Protein AF-A0A914QG82-F1 (afdb_monomer)

Sequence (118 aa):
MLRSFNNISKISIRYAHPSRLKPEKIKCLQSDQSPVIYRDHVVDKLIRVILKDGKKEIARTAVYDALEIIKRRQYRQWLKAATEEEKNKIELNPFIVANTAIRNCRPLMKLQGVTRGN

Organism: NCBI:txid227884

Structure (mmCIF, N/CA/C/O backbone):
data_AF-A0A914QG82-F1
#
_entry.id   AF-A0A914QG82-F1
#
loop_
_atom_site.group_PDB
_atom_site.id
_atom_site.type_symbol
_atom_site.label_atom_id
_atom_site.label_alt_id
_atom_site.label_comp_id
_atom_site.label_asym_id
_atom_site.label_entity_id
_atom_site.label_seq_id
_atom_site.pdbx_PDB_ins_code
_atom_site.Cartn_x
_atom_site.Cartn_y
_atom_site.Cartn_z
_atom_site.occupancy
_atom_site.B_iso_or_equiv
_atom_site.auth_seq_id
_atom_site.auth_comp_id
_atom_site.auth_asym_id
_atom_site.auth_atom_id
_atom_site.pdbx_PDB_model_num
ATOM 1 N N . MET A 1 1 ? 35.758 31.413 15.196 1.00 35.47 1 MET A N 1
ATOM 2 C CA . MET A 1 1 ? 36.670 30.563 14.401 1.00 35.47 1 MET A CA 1
ATOM 3 C C . MET A 1 1 ? 36.041 29.175 14.318 1.00 35.47 1 MET A C 1
ATOM 5 O O . MET A 1 1 ? 35.895 28.521 15.339 1.00 35.47 1 MET A O 1
ATOM 9 N N . LEU A 1 2 ? 35.525 28.820 13.140 1.00 41.72 2 LEU A N 1
ATOM 10 C CA . LEU A 1 2 ? 34.810 27.575 12.828 1.00 41.72 2 LEU A CA 1
ATOM 11 C C . LEU A 1 2 ? 35.747 26.358 12.845 1.00 41.72 2 LEU A C 1
ATOM 13 O O . LEU A 1 2 ? 36.891 26.504 12.418 1.00 41.72 2 LEU A O 1
ATOM 17 N N . ARG A 1 3 ? 35.222 25.185 13.237 1.00 31.62 3 ARG A N 1
ATOM 18 C CA . ARG A 1 3 ? 35.533 23.810 12.760 1.00 31.62 3 ARG A CA 1
ATOM 19 C C . ARG A 1 3 ? 34.966 22.816 13.786 1.00 31.62 3 ARG A C 1
ATOM 21 O O . ARG A 1 3 ? 35.244 22.958 14.962 1.00 31.62 3 ARG A O 1
ATOM 28 N N . SER A 1 4 ? 34.236 21.754 13.484 1.00 32.50 4 SER A N 1
ATOM 29 C CA . SER A 1 4 ? 33.504 21.278 12.313 1.00 32.50 4 SER A CA 1
ATOM 30 C C . SER A 1 4 ? 32.748 20.062 12.859 1.00 32.50 4 SER A C 1
ATOM 32 O O . SER A 1 4 ? 33.386 19.093 13.267 1.00 32.50 4 SER A O 1
ATOM 34 N N . PHE A 1 5 ? 31.419 20.108 12.923 1.00 41.16 5 PHE A N 1
ATOM 35 C CA . PHE A 1 5 ? 30.607 18.924 13.206 1.00 41.16 5 PHE A CA 1
ATOM 36 C C . PHE A 1 5 ? 30.754 17.970 12.022 1.00 41.16 5 PHE A C 1
ATOM 38 O O . PHE A 1 5 ? 30.142 18.191 10.984 1.00 41.16 5 PHE A O 1
ATOM 45 N N . ASN A 1 6 ? 31.598 16.945 12.147 1.00 35.28 6 ASN A N 1
ATOM 46 C CA . ASN A 1 6 ? 31.750 15.930 11.115 1.00 35.28 6 ASN A CA 1
ATOM 47 C C . ASN A 1 6 ? 31.470 14.532 11.662 1.00 35.28 6 ASN A C 1
ATOM 49 O O . ASN A 1 6 ? 32.128 14.051 12.580 1.00 35.28 6 ASN A O 1
ATOM 53 N N . ASN A 1 7 ? 30.566 13.876 10.937 1.00 33.38 7 ASN A N 1
ATOM 54 C CA . ASN A 1 7 ? 30.421 12.437 10.751 1.00 33.38 7 ASN A CA 1
ATOM 55 C C . ASN A 1 7 ? 29.453 11.659 11.655 1.00 33.38 7 ASN A C 1
ATOM 57 O O . ASN A 1 7 ? 29.820 10.852 12.506 1.00 33.38 7 ASN A O 1
ATOM 61 N N . ILE A 1 8 ? 28.174 11.794 11.299 1.00 38.59 8 ILE A N 1
ATOM 62 C CA . ILE A 1 8 ? 27.068 10.873 11.593 1.00 38.59 8 ILE A CA 1
ATOM 63 C C . ILE A 1 8 ? 27.205 9.607 10.709 1.00 38.59 8 ILE A C 1
ATOM 65 O O . ILE A 1 8 ? 26.325 9.276 9.922 1.00 38.59 8 ILE A O 1
ATOM 69 N N . SER A 1 9 ? 28.331 8.890 10.793 1.00 33.91 9 SER A N 1
ATOM 70 C CA . SER A 1 9 ? 28.584 7.664 10.006 1.00 33.91 9 SER A CA 1
ATOM 71 C C . SER A 1 9 ? 28.589 6.382 10.845 1.00 33.91 9 SER A C 1
ATOM 73 O O . SER A 1 9 ? 29.198 5.382 10.476 1.00 33.91 9 SER A O 1
ATOM 75 N N . LYS A 1 10 ? 27.873 6.373 11.974 1.00 34.94 10 LYS A N 1
ATOM 76 C CA . LYS A 1 10 ? 27.668 5.170 12.795 1.00 34.94 10 LYS A CA 1
ATOM 77 C C . LYS A 1 10 ? 26.196 4.780 12.832 1.00 34.94 10 LYS A C 1
ATOM 79 O O . LYS A 1 10 ? 25.568 4.759 13.885 1.00 34.94 10 LYS A O 1
ATOM 84 N N . ILE A 1 11 ? 25.634 4.461 11.669 1.00 41.34 11 ILE A N 1
ATOM 85 C CA . ILE A 1 11 ? 24.368 3.731 11.629 1.00 41.34 11 ILE A CA 1
ATOM 86 C C . ILE A 1 11 ? 24.691 2.249 11.829 1.00 41.34 11 ILE A C 1
ATOM 88 O O . ILE A 1 11 ? 25.165 1.578 10.919 1.00 41.34 11 ILE A O 1
ATOM 92 N N . SER A 1 12 ? 24.492 1.808 13.073 1.00 35.69 12 SER A N 1
ATOM 93 C CA . SER A 1 12 ? 24.320 0.433 13.561 1.00 35.69 12 SER A CA 1
ATOM 94 C C . SER A 1 12 ? 24.516 -0.682 12.520 1.00 35.69 12 SER A C 1
ATOM 96 O O . SER A 1 12 ? 23.573 -1.137 11.867 1.00 35.69 12 SER A O 1
ATOM 98 N N . ILE A 1 13 ? 25.754 -1.166 12.406 1.00 45.62 13 ILE A N 1
ATOM 99 C CA . ILE A 1 13 ? 26.022 -2.506 11.886 1.00 45.62 13 ILE A CA 1
ATOM 100 C C . ILE A 1 13 ? 25.579 -3.456 13.000 1.00 45.62 13 ILE A C 1
ATOM 102 O O . ILE A 1 13 ? 26.195 -3.492 14.064 1.00 45.62 13 ILE A O 1
ATOM 106 N N . ARG A 1 14 ? 24.486 -4.195 12.789 1.00 38.66 14 ARG A N 1
ATOM 107 C CA . ARG A 1 14 ? 24.095 -5.273 13.707 1.00 38.66 14 ARG A CA 1
ATOM 108 C C . ARG A 1 14 ? 25.262 -6.256 13.816 1.00 38.66 14 ARG A C 1
ATOM 110 O O . ARG A 1 14 ? 25.715 -6.779 12.801 1.00 38.66 14 ARG A O 1
ATOM 117 N N . TYR A 1 15 ? 25.734 -6.490 15.037 1.00 38.53 15 TYR A N 1
ATOM 118 C CA . TYR A 1 15 ? 26.776 -7.461 15.348 1.00 38.53 15 TYR A CA 1
ATOM 119 C C . TYR A 1 15 ? 26.343 -8.861 14.890 1.00 38.53 15 TYR A C 1
ATOM 121 O O . TYR A 1 15 ? 25.425 -9.455 15.453 1.00 38.53 15 TYR A O 1
ATOM 129 N N . ALA A 1 16 ? 26.989 -9.382 13.847 1.00 52.12 16 ALA A N 1
ATOM 130 C CA . ALA A 1 16 ? 26.948 -10.801 13.524 1.00 52.12 16 ALA A CA 1
ATOM 131 C C . ALA A 1 16 ? 27.808 -11.571 14.541 1.00 52.12 16 ALA A C 1
ATOM 133 O O . ALA A 1 16 ? 28.841 -11.070 14.986 1.00 52.12 16 ALA A O 1
ATOM 134 N N . HIS A 1 17 ? 27.394 -12.791 14.896 1.00 50.03 17 HIS A N 1
ATOM 135 C CA . HIS A 1 17 ? 28.180 -13.692 15.739 1.00 50.03 17 HIS A CA 1
ATOM 136 C C . HIS A 1 17 ? 29.584 -13.883 15.118 1.00 50.03 17 HIS A C 1
ATOM 138 O O . HIS A 1 17 ? 29.677 -14.290 13.956 1.00 50.03 17 HIS A O 1
ATOM 144 N N . PRO A 1 18 ? 30.679 -13.597 15.845 1.00 52.22 18 PRO A N 1
ATOM 145 C CA . PRO A 1 18 ? 32.008 -13.356 15.266 1.00 52.22 18 PRO A CA 1
ATOM 146 C C . PRO A 1 18 ? 32.699 -14.586 14.649 1.00 52.22 18 PRO A C 1
ATOM 148 O O . PRO A 1 18 ? 33.791 -14.468 14.105 1.00 52.22 18 PRO A O 1
ATOM 151 N N . SER A 1 19 ? 32.091 -15.773 14.692 1.00 51.75 19 SER A N 1
ATOM 152 C CA . SER A 1 19 ? 32.741 -17.036 14.314 1.00 51.75 19 SER A CA 1
ATOM 153 C C . SER A 1 19 ? 32.584 -17.459 12.845 1.00 51.75 19 SER A C 1
ATOM 155 O O . SER A 1 19 ? 33.013 -18.557 12.492 1.00 51.75 19 SER A O 1
ATOM 157 N N . ARG A 1 20 ? 31.964 -16.654 11.965 1.00 51.91 20 ARG A N 1
ATOM 158 C CA . ARG A 1 20 ? 31.635 -17.122 10.601 1.00 51.91 20 ARG A CA 1
ATOM 159 C C . ARG A 1 20 ? 31.668 -16.063 9.490 1.00 51.91 20 ARG A C 1
ATOM 161 O O . ARG A 1 20 ? 30.841 -16.111 8.586 1.00 51.91 20 ARG A O 1
ATOM 168 N N . LEU A 1 21 ? 32.618 -15.128 9.510 1.00 59.69 21 LEU A N 1
ATOM 169 C CA . LEU A 1 21 ? 32.806 -14.194 8.393 1.00 59.69 21 LEU A CA 1
ATOM 170 C C . LEU A 1 21 ? 34.239 -14.273 7.863 1.00 59.69 21 LEU A C 1
ATOM 172 O O . LEU A 1 21 ? 35.166 -13.713 8.440 1.00 59.69 21 LEU A O 1
ATOM 176 N N . LYS A 1 22 ? 34.412 -14.957 6.726 1.00 63.53 22 LYS A N 1
ATOM 177 C CA . LYS A 1 22 ? 35.532 -14.651 5.826 1.00 63.53 22 LYS A CA 1
ATOM 178 C C . LYS A 1 22 ? 35.338 -13.195 5.365 1.00 63.53 22 LYS A C 1
ATOM 180 O O . LYS A 1 22 ? 34.185 -12.810 5.167 1.00 63.53 22 LYS A O 1
ATOM 185 N N . PRO A 1 23 ? 36.393 -12.378 5.203 1.00 67.19 23 PRO A N 1
ATOM 186 C CA . PRO A 1 23 ? 36.239 -11.011 4.714 1.00 67.19 23 PRO A CA 1
ATOM 187 C C . PRO A 1 23 ? 35.716 -11.044 3.271 1.00 67.19 23 PRO A C 1
ATOM 189 O O . PRO A 1 23 ? 36.467 -11.235 2.319 1.00 67.19 23 PRO A O 1
ATOM 192 N N . GLU A 1 24 ? 34.403 -10.915 3.115 1.00 76.06 24 GLU A N 1
ATOM 193 C CA . GLU A 1 24 ? 33.735 -10.851 1.820 1.00 76.06 24 GLU A CA 1
ATOM 194 C C . GLU A 1 24 ? 33.579 -9.387 1.389 1.00 76.06 24 GLU A C 1
ATOM 196 O O . GLU A 1 24 ? 33.424 -8.488 2.219 1.00 76.06 24 GLU A O 1
ATOM 201 N N . LYS A 1 25 ? 33.642 -9.117 0.080 1.00 85.31 25 LYS A N 1
ATOM 202 C CA . LYS A 1 25 ? 33.458 -7.763 -0.459 1.00 85.31 25 LYS A CA 1
ATOM 203 C C . LYS A 1 25 ? 32.008 -7.318 -0.237 1.00 85.31 25 LYS A C 1
ATOM 205 O O . LYS A 1 25 ? 31.094 -7.818 -0.889 1.00 85.31 25 LYS A O 1
ATOM 210 N N . ILE A 1 26 ? 31.804 -6.352 0.655 1.00 85.94 26 ILE A N 1
ATOM 211 C CA . ILE A 1 26 ? 30.483 -5.789 0.957 1.00 85.94 26 ILE A CA 1
ATOM 212 C C . ILE A 1 26 ? 30.100 -4.780 -0.134 1.00 85.94 26 ILE A C 1
ATOM 214 O O . ILE A 1 26 ? 30.867 -3.872 -0.452 1.00 85.94 26 ILE A O 1
ATOM 218 N N . LYS A 1 27 ? 28.904 -4.930 -0.713 1.00 88.50 27 LYS A N 1
ATOM 219 C CA . LYS A 1 27 ? 28.361 -3.974 -1.690 1.00 88.50 27 LYS A CA 1
ATOM 220 C C . LYS A 1 27 ? 27.893 -2.694 -0.996 1.00 88.50 27 LYS A C 1
ATOM 222 O O . LYS A 1 27 ? 27.389 -2.735 0.123 1.00 88.50 27 LYS A O 1
ATOM 227 N N . CYS A 1 28 ? 27.998 -1.566 -1.693 1.00 90.12 28 CYS A N 1
ATOM 228 C CA . CYS A 1 28 ? 27.442 -0.298 -1.229 1.00 90.12 28 CYS A CA 1
ATOM 229 C C . CYS A 1 28 ? 25.914 -0.374 -1.074 1.00 90.12 28 CYS A C 1
ATOM 231 O O . CYS A 1 28 ? 25.229 -1.095 -1.809 1.00 90.12 28 CYS A O 1
ATOM 233 N N . LEU A 1 29 ? 25.381 0.413 -0.137 1.00 88.38 29 LEU A N 1
ATOM 234 C CA . LEU A 1 29 ? 23.942 0.583 0.031 1.00 88.38 29 LEU A CA 1
ATOM 235 C C . LEU A 1 29 ? 23.355 1.271 -1.209 1.00 88.38 29 LEU A C 1
ATOM 237 O O . LEU A 1 29 ? 23.917 2.241 -1.715 1.00 88.38 29 LEU A O 1
ATOM 241 N N . GLN A 1 30 ? 22.224 0.767 -1.697 1.00 86.69 30 GLN A N 1
ATOM 242 C CA . GLN A 1 30 ? 21.516 1.393 -2.813 1.00 86.69 30 GLN A CA 1
ATOM 243 C C . GLN A 1 30 ? 20.942 2.746 -2.375 1.00 86.69 30 GLN A C 1
ATOM 245 O O . GLN A 1 30 ? 20.499 2.888 -1.237 1.00 86.69 30 GLN A O 1
ATOM 250 N N . SER A 1 31 ? 20.893 3.723 -3.283 1.00 84.88 31 SER A N 1
ATOM 251 C CA . SER A 1 31 ? 20.416 5.090 -2.993 1.00 84.88 31 SER A CA 1
ATOM 252 C C . SER A 1 31 ? 18.971 5.148 -2.492 1.00 84.88 31 SER A C 1
ATOM 254 O O . SER A 1 31 ? 18.548 6.108 -1.853 1.00 84.88 31 SER A O 1
ATOM 256 N N . ASP A 1 32 ? 18.192 4.113 -2.782 1.00 78.69 32 ASP A N 1
ATOM 257 C CA . ASP A 1 32 ? 16.811 3.993 -2.366 1.00 78.69 32 ASP A CA 1
ATOM 258 C C . ASP A 1 32 ? 16.614 3.096 -1.145 1.00 78.69 32 ASP A C 1
ATOM 260 O O . ASP A 1 32 ? 15.473 2.924 -0.731 1.00 78.69 32 ASP A O 1
ATOM 264 N N . GLN A 1 33 ? 17.670 2.536 -0.564 1.00 83.56 33 GLN A N 1
ATOM 265 C CA . GLN A 1 33 ? 17.615 1.810 0.696 1.00 83.56 33 GLN A CA 1
ATOM 266 C C . GLN A 1 33 ? 18.101 2.733 1.805 1.00 83.56 33 GLN A C 1
ATOM 268 O O . GLN A 1 33 ? 19.097 3.435 1.669 1.00 83.56 33 GLN A O 1
ATOM 273 N N . SER A 1 34 ? 17.371 2.761 2.914 1.00 83.88 34 SER A N 1
ATOM 274 C CA . SER A 1 34 ? 17.771 3.526 4.087 1.00 83.88 34 SER A CA 1
ATOM 275 C C . SER A 1 34 ? 17.389 2.736 5.335 1.00 83.88 34 SER A C 1
ATOM 277 O O . SER A 1 34 ? 16.277 2.207 5.372 1.00 83.88 34 SER A O 1
ATOM 279 N N . PRO A 1 35 ? 18.269 2.633 6.344 1.00 83.56 35 PRO A N 1
ATOM 280 C CA . PRO A 1 35 ? 18.055 1.833 7.557 1.00 83.56 35 PRO A CA 1
ATOM 281 C C . PRO A 1 35 ? 17.073 2.486 8.549 1.00 83.56 35 PRO A C 1
ATOM 283 O O . PRO A 1 35 ? 17.200 2.341 9.762 1.00 83.56 35 PRO A O 1
ATOM 286 N N . VAL A 1 36 ? 16.115 3.257 8.045 1.00 87.50 36 VAL A N 1
ATOM 287 C CA . VAL A 1 36 ? 15.256 4.121 8.844 1.00 87.50 36 VAL A CA 1
ATOM 288 C C . VAL A 1 36 ? 13.980 3.388 9.250 1.00 87.50 36 VAL A C 1
ATOM 290 O O . VAL A 1 36 ? 13.342 2.736 8.430 1.00 87.50 36 VAL A O 1
ATOM 293 N N . ILE A 1 37 ? 13.597 3.527 10.521 1.00 84.75 37 ILE A N 1
ATOM 294 C CA . ILE A 1 37 ? 12.530 2.741 11.160 1.00 84.75 37 ILE A CA 1
ATOM 295 C C 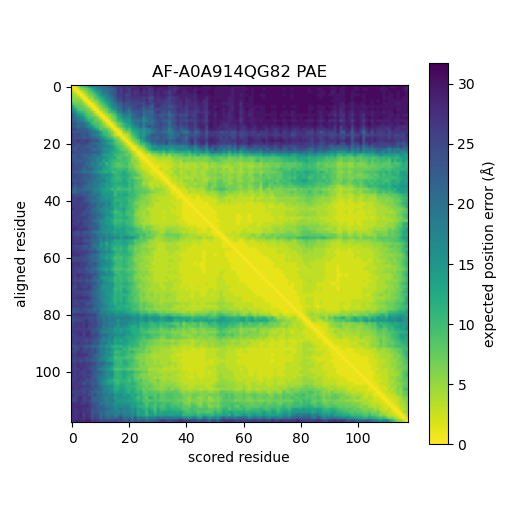. ILE A 1 37 ? 11.124 2.977 10.592 1.00 84.75 37 ILE A C 1
ATOM 297 O O . ILE A 1 37 ? 10.292 2.081 10.646 1.00 84.75 37 ILE A O 1
ATOM 301 N N . TYR A 1 38 ? 10.844 4.164 10.051 1.00 82.75 38 TYR A N 1
ATOM 302 C CA . TYR A 1 38 ? 9.513 4.527 9.543 1.00 82.75 38 TYR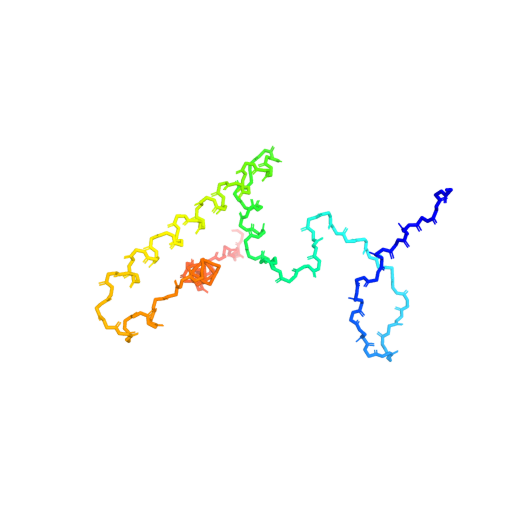 A CA 1
ATOM 303 C C . TYR A 1 38 ? 9.299 4.135 8.077 1.00 82.75 38 TYR A C 1
ATOM 305 O O . TYR A 1 38 ? 8.293 4.500 7.469 1.00 82.75 38 TYR A O 1
ATOM 313 N N . ARG A 1 39 ? 10.266 3.440 7.476 1.00 85.06 39 ARG A N 1
ATOM 314 C CA . ARG A 1 39 ? 10.242 3.095 6.063 1.00 85.06 39 ARG A CA 1
ATOM 315 C C . ARG A 1 39 ? 9.661 1.701 5.858 1.00 85.06 39 ARG A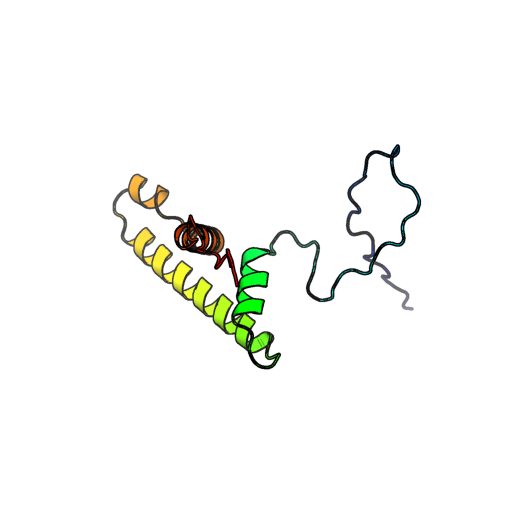 C 1
ATOM 317 O O . ARG A 1 39 ? 10.241 0.712 6.298 1.00 85.06 39 ARG A O 1
ATOM 324 N N . ASP A 1 40 ? 8.538 1.628 5.151 1.00 88.94 40 ASP A N 1
ATOM 325 C CA . ASP A 1 40 ? 7.906 0.360 4.794 1.00 88.94 40 ASP A CA 1
ATOM 326 C C . ASP A 1 40 ? 8.380 -0.122 3.408 1.00 88.94 40 ASP A C 1
ATOM 328 O O . ASP A 1 40 ? 8.211 0.549 2.385 1.00 88.94 40 ASP A O 1
ATOM 332 N N . HIS A 1 41 ? 8.977 -1.315 3.383 1.00 88.81 41 HIS A N 1
ATOM 333 C CA . HIS A 1 41 ? 9.520 -1.941 2.177 1.00 88.81 41 HIS A CA 1
ATOM 334 C C . HIS A 1 41 ? 8.452 -2.302 1.130 1.00 88.81 41 HIS A C 1
ATOM 336 O O . HIS A 1 41 ? 8.746 -2.305 -0.068 1.00 88.81 41 HIS A O 1
ATOM 342 N N . VAL A 1 42 ? 7.224 -2.611 1.556 1.00 89.75 42 VAL A N 1
ATOM 343 C CA . VAL A 1 42 ? 6.102 -2.923 0.664 1.00 89.75 42 VAL A CA 1
ATOM 344 C C . VAL A 1 42 ? 5.659 -1.657 -0.053 1.00 89.75 42 VAL A C 1
ATOM 346 O O . VAL A 1 42 ? 5.461 -1.687 -1.266 1.00 89.75 42 VAL A O 1
ATOM 349 N N . VAL A 1 43 ? 5.592 -0.527 0.656 1.00 91.38 43 VAL A N 1
ATOM 350 C CA . VAL A 1 43 ? 5.266 0.774 0.050 1.00 91.38 43 VAL A CA 1
ATOM 351 C C . VAL A 1 43 ? 6.351 1.222 -0.923 1.00 91.38 43 VAL A C 1
ATOM 353 O O . VAL A 1 43 ? 6.035 1.616 -2.045 1.00 91.38 43 VAL A O 1
ATOM 356 N N . ASP A 1 44 ? 7.631 1.094 -0.563 1.00 91.69 44 ASP A N 1
ATOM 357 C CA . ASP A 1 44 ? 8.729 1.369 -1.500 1.00 91.69 44 ASP A CA 1
ATOM 358 C C . ASP A 1 44 ? 8.619 0.501 -2.763 1.00 91.69 44 ASP A C 1
ATOM 360 O O . ASP A 1 44 ? 8.832 0.977 -3.883 1.00 91.69 44 ASP A O 1
ATOM 364 N N . LYS A 1 45 ? 8.269 -0.781 -2.604 1.00 91.88 45 LYS A N 1
ATOM 365 C CA . LYS A 1 45 ? 8.079 -1.687 -3.737 1.00 91.88 45 LYS A CA 1
ATOM 366 C C . LYS A 1 45 ? 6.863 -1.296 -4.576 1.00 91.88 45 LYS A C 1
ATOM 368 O O . LYS A 1 45 ? 6.965 -1.342 -5.799 1.00 91.88 45 LYS A O 1
ATOM 373 N N . LEU A 1 46 ? 5.766 -0.873 -3.952 1.00 92.94 46 LEU A N 1
ATOM 374 C CA . LEU A 1 46 ? 4.569 -0.384 -4.633 1.00 92.94 46 LEU A CA 1
ATOM 375 C C . LEU A 1 46 ? 4.880 0.854 -5.483 1.00 92.94 46 LEU A C 1
ATOM 377 O O . LEU A 1 46 ? 4.535 0.881 -6.663 1.00 92.94 46 LEU A O 1
ATOM 381 N N . ILE A 1 47 ? 5.621 1.821 -4.930 1.00 93.81 47 ILE A N 1
ATOM 382 C CA . ILE A 1 47 ? 6.082 3.006 -5.668 1.00 93.81 47 ILE A CA 1
ATOM 383 C C . ILE A 1 47 ? 6.887 2.582 -6.900 1.00 93.81 47 ILE A C 1
ATOM 385 O O . ILE A 1 47 ? 6.654 3.104 -7.984 1.00 93.81 47 ILE A O 1
ATOM 389 N N . ARG A 1 48 ? 7.794 1.603 -6.773 1.00 92.75 48 ARG A N 1
ATOM 390 C CA . ARG A 1 48 ? 8.579 1.091 -7.913 1.00 92.75 48 ARG A CA 1
ATOM 391 C C . ARG A 1 48 ? 7.733 0.379 -8.974 1.00 92.75 48 ARG A C 1
ATOM 393 O O . ARG A 1 48 ? 8.132 0.384 -10.129 1.00 92.75 48 ARG A O 1
ATOM 400 N N . VAL A 1 49 ? 6.628 -0.265 -8.595 1.00 93.62 49 VAL A N 1
ATOM 401 C CA . VAL A 1 49 ? 5.725 -0.950 -9.540 1.00 93.62 49 VAL A CA 1
ATOM 402 C C . VAL A 1 49 ? 4.860 0.053 -10.304 1.00 93.62 49 VAL A C 1
ATOM 404 O O . VAL A 1 49 ? 4.629 -0.130 -11.493 1.00 93.62 49 VAL A O 1
ATOM 407 N N . ILE A 1 50 ? 4.405 1.115 -9.636 1.00 93.56 50 ILE A N 1
ATOM 408 C CA . ILE A 1 50 ? 3.596 2.185 -10.245 1.00 93.56 50 ILE A CA 1
ATOM 409 C C . ILE A 1 50 ? 4.468 3.148 -11.067 1.00 93.56 50 ILE A C 1
A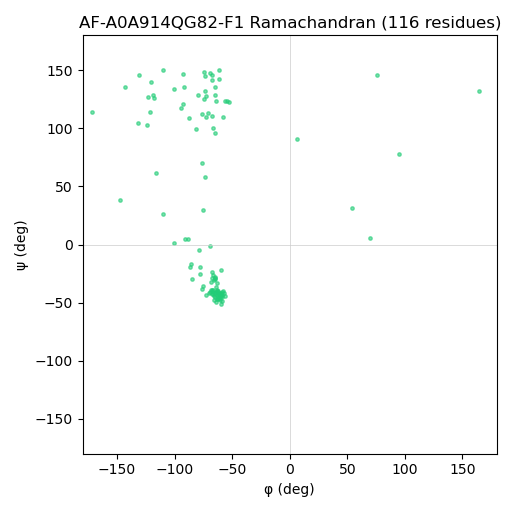TOM 411 O O . ILE A 1 50 ? 3.982 3.801 -11.990 1.00 93.56 50 ILE A O 1
ATOM 415 N N . LEU A 1 51 ? 5.757 3.244 -10.732 1.00 94.69 51 LEU A N 1
ATOM 416 C CA . LEU A 1 51 ? 6.722 4.104 -11.403 1.00 94.69 51 LEU A CA 1
ATOM 417 C C . LEU A 1 51 ? 6.730 3.880 -12.918 1.00 94.69 51 LEU A C 1
ATOM 419 O O . LEU A 1 51 ? 7.045 2.797 -13.404 1.00 94.69 51 LEU A O 1
ATOM 423 N N . LYS A 1 52 ? 6.487 4.964 -13.653 1.00 94.06 52 LYS A N 1
ATOM 424 C CA . LYS A 1 52 ? 6.571 5.016 -15.109 1.00 94.06 52 LYS A CA 1
ATOM 425 C C . LYS A 1 52 ? 7.609 6.053 -15.536 1.00 94.06 52 LYS A C 1
ATOM 427 O O . LYS A 1 52 ? 7.721 7.109 -14.914 1.00 94.06 52 LYS A O 1
ATOM 432 N N . ASP A 1 53 ? 8.388 5.738 -16.568 1.00 93.00 53 ASP A N 1
ATOM 433 C CA . ASP A 1 53 ? 9.369 6.641 -17.196 1.00 93.00 53 ASP A CA 1
ATOM 434 C C . ASP A 1 53 ? 10.386 7.265 -16.216 1.00 93.00 53 ASP A C 1
ATOM 436 O O . ASP A 1 53 ? 10.805 8.408 -16.377 1.00 93.00 53 ASP A O 1
ATOM 440 N N . GLY A 1 54 ? 10.745 6.554 -15.139 1.00 90.44 54 GLY A N 1
ATOM 441 C CA . GLY A 1 54 ? 11.702 7.042 -14.135 1.00 90.44 54 GLY A CA 1
ATOM 442 C C . GLY A 1 54 ? 11.204 8.208 -13.264 1.00 90.44 54 GLY A C 1
ATOM 443 O O . GLY A 1 54 ? 11.957 8.714 -12.432 1.00 90.44 54 GLY A O 1
ATOM 444 N N . LYS A 1 55 ? 9.933 8.614 -13.387 1.00 93.44 55 LYS A N 1
ATOM 445 C CA . LYS A 1 55 ? 9.319 9.732 -12.648 1.00 93.44 55 LYS A CA 1
ATOM 446 C C . LYS A 1 55 ? 8.988 9.372 -11.193 1.00 93.44 55 LYS A C 1
ATOM 448 O O . LYS A 1 55 ? 7.825 9.228 -10.811 1.00 93.44 55 LYS A O 1
ATOM 453 N N . LYS A 1 56 ? 10.028 9.204 -10.370 1.00 92.00 56 LYS A N 1
ATOM 454 C CA . LYS A 1 56 ? 9.917 8.669 -9.001 1.00 92.00 56 LYS A CA 1
ATOM 455 C C . LYS A 1 56 ? 9.104 9.553 -8.065 1.00 92.00 56 LYS A C 1
ATOM 457 O O . LYS A 1 56 ? 8.300 9.025 -7.303 1.00 92.00 56 LYS A O 1
ATOM 462 N N . GLU A 1 57 ? 9.285 10.866 -8.144 1.00 93.75 57 GLU A N 1
ATOM 463 C CA . GLU A 1 57 ? 8.580 11.794 -7.256 1.00 93.75 57 GLU A CA 1
ATOM 464 C C . GLU A 1 57 ? 7.073 11.795 -7.519 1.00 93.75 57 GLU A C 1
ATOM 466 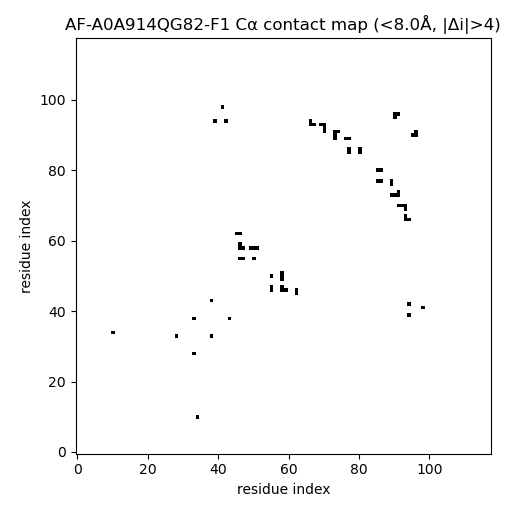O O . GLU A 1 57 ? 6.299 11.697 -6.577 1.00 93.75 57 GLU A O 1
ATOM 471 N N . ILE A 1 58 ? 6.643 11.756 -8.785 1.00 96.06 58 ILE A N 1
ATOM 472 C CA . ILE A 1 58 ? 5.215 11.675 -9.135 1.00 96.06 58 ILE A CA 1
ATOM 473 C C . ILE A 1 58 ? 4.594 10.377 -8.604 1.00 96.06 58 ILE A C 1
ATOM 475 O O . ILE A 1 58 ? 3.535 10.408 -7.981 1.00 96.06 58 ILE A O 1
ATOM 479 N N . ALA A 1 59 ? 5.263 9.237 -8.808 1.00 96.00 59 ALA A N 1
ATOM 480 C CA . ALA A 1 59 ? 4.779 7.952 -8.307 1.00 96.00 59 ALA A CA 1
ATOM 481 C C . ALA A 1 59 ? 4.714 7.920 -6.771 1.00 96.00 59 ALA A C 1
ATOM 483 O O . ALA A 1 59 ? 3.769 7.383 -6.197 1.00 96.00 59 ALA A O 1
ATOM 484 N N . ARG A 1 60 ? 5.703 8.520 -6.100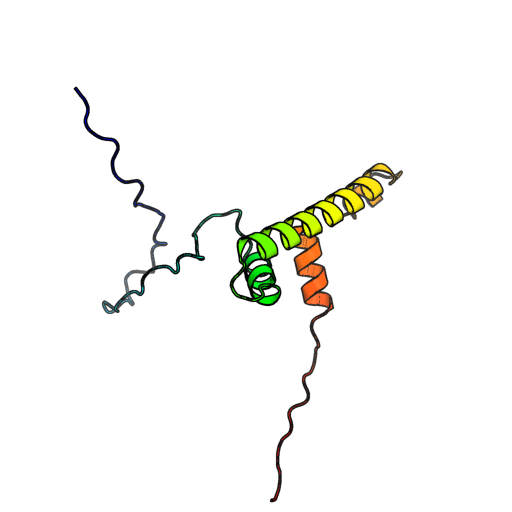 1.00 94.75 60 ARG A N 1
ATOM 485 C CA . ARG A 1 60 ? 5.737 8.640 -4.642 1.00 94.75 60 ARG A CA 1
ATOM 486 C C . ARG A 1 60 ? 4.581 9.496 -4.126 1.00 94.75 60 ARG A C 1
ATOM 488 O O . ARG A 1 60 ? 3.884 9.045 -3.220 1.00 94.75 60 ARG A O 1
ATOM 495 N N . THR A 1 61 ? 4.368 10.680 -4.698 1.00 96.56 61 THR A N 1
ATOM 496 C CA . THR A 1 61 ? 3.263 11.571 -4.318 1.00 96.56 61 THR A CA 1
ATOM 497 C C . THR A 1 61 ? 1.923 10.869 -4.502 1.00 96.56 61 THR A C 1
ATOM 499 O O . THR A 1 61 ? 1.161 10.776 -3.551 1.00 96.56 61 THR A O 1
ATOM 502 N N . ALA A 1 62 ? 1.693 10.232 -5.654 1.00 96.56 62 ALA A N 1
ATOM 503 C CA . ALA A 1 62 ? 0.448 9.512 -5.918 1.00 96.56 62 ALA A CA 1
ATOM 504 C C . ALA A 1 62 ? 0.158 8.394 -4.895 1.00 96.56 62 ALA A C 1
ATOM 506 O O . ALA A 1 62 ? -0.984 8.214 -4.469 1.00 96.56 62 ALA A O 1
ATOM 507 N N . VAL A 1 63 ? 1.181 7.638 -4.476 1.00 95.50 63 VAL A N 1
ATOM 508 C CA . VAL A 1 63 ? 1.020 6.592 -3.452 1.00 95.50 63 VAL A CA 1
ATOM 509 C C . VAL A 1 63 ? 0.735 7.195 -2.077 1.00 95.50 63 VAL A C 1
ATOM 511 O O . VAL A 1 63 ? -0.115 6.673 -1.355 1.00 95.50 63 VAL A O 1
ATOM 514 N N . TYR A 1 64 ? 1.404 8.286 -1.701 1.00 95.56 64 TYR A N 1
ATOM 515 C CA . TYR A 1 64 ? 1.139 8.945 -0.422 1.00 95.56 64 TYR A CA 1
ATOM 516 C C . TYR A 1 64 ? -0.239 9.605 -0.377 1.00 95.56 64 TYR A C 1
ATOM 518 O O . TYR A 1 64 ? -0.933 9.443 0.626 1.00 95.56 64 TYR A O 1
ATOM 526 N N . ASP A 1 65 ? -0.682 10.225 -1.469 1.00 97.44 65 ASP A N 1
ATOM 527 C CA . ASP A 1 65 ? -2.034 10.771 -1.596 1.00 97.44 65 ASP A CA 1
ATOM 528 C C . ASP A 1 65 ? -3.082 9.657 -1.443 1.00 97.44 65 ASP A C 1
ATOM 530 O O . ASP A 1 65 ? -4.078 9.805 -0.731 1.00 97.44 65 ASP A O 1
ATOM 534 N N . ALA A 1 66 ? -2.837 8.483 -2.036 1.00 96.69 66 ALA A N 1
ATOM 535 C CA . ALA A 1 66 ? -3.710 7.324 -1.869 1.00 96.69 66 ALA A CA 1
ATOM 536 C C . ALA A 1 66 ? -3.762 6.832 -0.408 1.00 96.69 66 ALA A C 1
ATOM 538 O O . ALA A 1 66 ? -4.848 6.556 0.112 1.00 96.69 66 ALA A O 1
ATOM 539 N N . L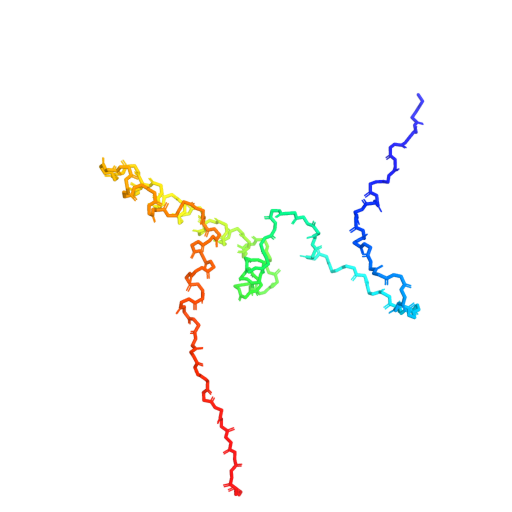EU A 1 67 ? -2.617 6.755 0.280 1.00 96.00 67 LEU A N 1
ATOM 540 C CA . LEU A 1 67 ? -2.555 6.386 1.701 1.00 96.00 67 LEU A CA 1
ATOM 541 C C . LEU A 1 67 ? -3.256 7.420 2.594 1.00 96.00 67 LEU A C 1
ATOM 543 O O . LEU A 1 67 ? -3.930 7.046 3.558 1.00 96.00 67 LEU A O 1
ATOM 547 N N . GLU A 1 68 ? -3.155 8.705 2.260 1.00 97.06 68 GLU A N 1
ATOM 548 C CA . GLU A 1 68 ? -3.879 9.768 2.948 1.00 97.06 68 GLU A CA 1
ATOM 549 C C . GLU A 1 68 ? -5.394 9.601 2.784 1.00 97.06 68 GLU A C 1
ATOM 551 O O . GLU A 1 68 ? -6.135 9.651 3.770 1.00 97.06 68 GLU A O 1
ATOM 556 N N . ILE A 1 69 ? -5.868 9.340 1.563 1.00 97.56 69 ILE A N 1
ATOM 557 C CA . ILE A 1 69 ? -7.288 9.092 1.286 1.00 97.56 69 ILE A CA 1
ATOM 558 C C . ILE A 1 69 ? -7.797 7.895 2.097 1.00 97.56 69 ILE A C 1
ATOM 560 O O . ILE A 1 69 ? -8.881 7.975 2.683 1.00 97.56 69 ILE A O 1
ATOM 564 N N . ILE A 1 70 ? -7.026 6.804 2.173 1.00 96.31 70 ILE A N 1
ATOM 565 C CA . ILE A 1 70 ? -7.369 5.624 2.982 1.00 96.31 70 ILE A CA 1
ATOM 566 C C . ILE A 1 70 ? -7.510 6.019 4.452 1.00 96.31 70 ILE A C 1
ATOM 568 O O . ILE A 1 70 ? -8.550 5.759 5.058 1.00 96.31 70 ILE A O 1
ATOM 572 N N . LYS A 1 71 ? -6.514 6.713 5.013 1.00 96.38 71 LYS A N 1
ATOM 573 C CA . LYS A 1 71 ? -6.542 7.152 6.413 1.00 96.38 71 LYS A CA 1
ATOM 574 C C . LYS A 1 71 ? -7.737 8.064 6.700 1.00 96.38 71 LYS A C 1
ATOM 576 O O . LYS A 1 71 ? -8.441 7.855 7.686 1.00 96.38 71 LYS A O 1
ATOM 581 N N . ARG A 1 72 ? -8.023 9.029 5.818 1.00 97.25 72 ARG A N 1
ATOM 582 C CA . ARG A 1 72 ? -9.189 9.925 5.927 1.00 97.25 72 ARG A CA 1
ATOM 583 C C . ARG A 1 72 ? -10.507 9.143 5.910 1.00 97.25 72 ARG A C 1
ATOM 585 O O . ARG A 1 72 ? -11.409 9.456 6.684 1.00 97.25 72 ARG A O 1
ATOM 592 N N . ARG A 1 73 ? -10.638 8.122 5.055 1.00 96.25 73 ARG A N 1
ATOM 593 C CA . ARG A 1 73 ? -11.838 7.265 4.992 1.00 96.25 73 ARG A CA 1
ATOM 594 C C . ARG A 1 73 ? -12.022 6.447 6.269 1.00 96.25 73 ARG A C 1
ATOM 596 O O . ARG A 1 73 ? -13.113 6.487 6.830 1.00 96.25 73 ARG A O 1
ATOM 603 N N . GLN A 1 74 ? -10.968 5.788 6.749 1.00 95.38 74 GLN A N 1
ATOM 604 C CA . GLN A 1 74 ? -11.008 5.002 7.988 1.00 95.38 74 GLN A CA 1
ATOM 605 C C . GLN A 1 74 ? -11.341 5.877 9.196 1.00 95.38 74 GLN A C 1
ATOM 607 O O . GLN A 1 74 ? -12.206 5.535 9.994 1.00 95.38 74 GLN A O 1
ATOM 612 N N . TYR A 1 75 ? -10.737 7.062 9.285 1.00 95.69 75 TYR A N 1
ATOM 613 C CA . TYR A 1 75 ? -11.006 7.994 10.375 1.00 95.69 75 TYR A CA 1
ATOM 614 C C . TYR A 1 75 ? -12.464 8.472 10.398 1.00 95.69 75 TYR A C 1
ATOM 616 O O . TYR A 1 75 ? -13.091 8.527 11.452 1.00 95.69 75 TYR A O 1
ATOM 624 N N . ARG A 1 76 ? -13.052 8.747 9.227 1.00 95.69 76 ARG A N 1
ATOM 625 C CA . ARG A 1 76 ? -14.480 9.089 9.126 1.00 95.69 76 ARG A CA 1
ATOM 626 C C . ARG A 1 76 ? -15.394 7.948 9.570 1.00 95.69 76 ARG A C 1
ATOM 628 O O . ARG A 1 76 ? -16.475 8.230 10.070 1.00 95.69 76 ARG A O 1
ATOM 635 N N . GLN A 1 77 ? -15.004 6.692 9.355 1.00 93.44 77 GLN A N 1
ATOM 636 C CA . GLN A 1 77 ? -15.758 5.537 9.851 1.00 93.44 77 GLN A CA 1
ATOM 637 C C . GLN A 1 77 ? -15.610 5.398 11.367 1.00 93.44 77 GLN A C 1
ATOM 639 O O . GLN A 1 77 ? -16.609 5.242 12.058 1.00 93.44 77 GLN A O 1
ATOM 644 N N . TRP A 1 78 ? -14.392 5.564 11.883 1.00 94.75 78 TRP A N 1
ATOM 645 C CA . TRP A 1 78 ? -14.107 5.538 13.316 1.00 94.75 78 TRP A CA 1
ATOM 646 C C . TRP A 1 78 ? -14.894 6.605 14.094 1.00 94.75 78 TRP A C 1
ATOM 648 O O . TRP A 1 78 ? -15.460 6.311 15.141 1.00 94.75 78 TRP A O 1
ATOM 658 N N . LEU A 1 79 ? -15.020 7.821 13.546 1.00 93.62 79 LEU A N 1
ATOM 659 C CA . LEU A 1 79 ? -15.842 8.886 14.139 1.00 93.62 79 LEU A CA 1
ATOM 660 C C . LEU A 1 79 ? -17.343 8.568 14.161 1.00 93.62 79 LEU A C 1
ATOM 662 O O . LEU A 1 79 ? -18.059 9.086 15.011 1.00 93.62 79 LEU A O 1
ATOM 666 N N . LYS A 1 80 ? -17.830 7.768 13.206 1.00 94.00 80 LYS A N 1
ATOM 667 C CA . LYS A 1 80 ? -19.247 7.391 13.102 1.00 94.00 80 LYS A CA 1
ATOM 668 C C . LYS A 1 80 ? -19.610 6.172 13.948 1.00 94.00 80 LYS A C 1
ATOM 670 O O . LYS A 1 80 ? -20.796 5.936 14.152 1.00 94.00 80 LYS A O 1
ATOM 675 N N . ALA A 1 81 ? -18.625 5.391 14.384 1.00 92.31 81 ALA A N 1
ATOM 676 C CA . ALA A 1 81 ? -18.853 4.216 15.212 1.00 92.31 81 ALA A CA 1
ATOM 677 C C . ALA A 1 81 ? -19.419 4.633 16.578 1.00 92.31 81 ALA A C 1
ATOM 679 O O . ALA A 1 81 ? -18.875 5.520 17.244 1.00 92.31 81 ALA A O 1
ATOM 680 N N . ALA A 1 82 ? -20.524 4.002 16.979 1.00 87.31 82 ALA A N 1
ATOM 681 C CA . ALA A 1 82 ? -21.259 4.367 18.188 1.00 87.31 82 ALA A CA 1
ATOM 682 C C . ALA A 1 82 ? -20.670 3.707 19.441 1.00 87.31 82 ALA A C 1
ATOM 684 O O . ALA A 1 82 ? -20.738 4.275 20.530 1.00 87.31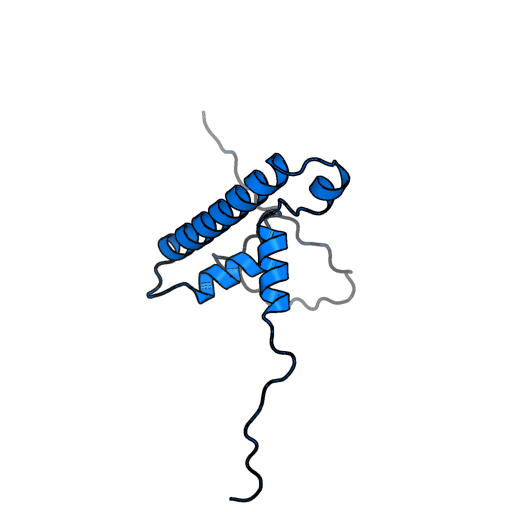 82 ALA A O 1
ATOM 685 N N . THR A 1 83 ? -20.069 2.525 19.286 1.00 92.44 83 THR A N 1
ATOM 686 C CA . THR A 1 83 ? -19.512 1.737 20.390 1.00 92.44 83 THR A CA 1
ATOM 687 C C . THR A 1 83 ? -17.988 1.693 20.349 1.00 92.44 83 THR A C 1
ATOM 689 O O . THR A 1 83 ? -17.359 1.751 19.290 1.00 92.44 83 THR A O 1
ATOM 692 N N . GLU A 1 84 ? -17.373 1.569 21.524 1.00 89.31 84 GLU A N 1
ATOM 693 C CA . GLU A 1 84 ? -15.913 1.484 21.652 1.00 89.31 84 GLU A CA 1
ATOM 694 C C . GLU A 1 84 ? -15.356 0.177 21.055 1.00 89.31 84 GLU A C 1
ATOM 696 O O . GLU A 1 84 ? -14.250 0.135 20.520 1.00 89.31 84 GLU A O 1
ATOM 701 N N . GLU A 1 85 ? -16.156 -0.890 21.060 1.00 91.19 85 GLU A N 1
ATOM 702 C CA . GLU A 1 85 ? -15.799 -2.170 20.444 1.00 91.19 85 GLU A CA 1
ATOM 703 C C . GLU A 1 85 ? -15.653 -2.069 18.922 1.00 91.19 85 GLU A C 1
ATOM 705 O O . GLU A 1 85 ? -14.729 -2.638 18.341 1.00 91.19 85 GLU A O 1
ATOM 710 N N . GLU A 1 86 ? -16.551 -1.338 18.260 1.00 89.44 86 GLU A N 1
ATOM 711 C CA . GLU A 1 86 ? -16.473 -1.091 16.818 1.00 89.44 86 GLU A CA 1
ATOM 712 C C . GLU A 1 86 ? -15.264 -0.230 16.468 1.00 89.44 86 GLU A C 1
ATOM 714 O O . GLU A 1 86 ? -14.571 -0.506 15.489 1.00 89.44 86 GLU A O 1
ATOM 719 N N . LYS A 1 87 ? -14.962 0.770 17.300 1.00 90.25 87 LYS A N 1
ATOM 720 C CA . LYS A 1 87 ? -13.777 1.615 17.137 1.00 90.25 87 LYS A CA 1
ATOM 721 C C . LYS A 1 87 ? -12.485 0.811 17.194 1.00 90.25 87 LYS A C 1
ATOM 723 O O . LYS A 1 87 ? -11.622 1.019 16.345 1.00 90.25 87 LYS A O 1
ATOM 728 N N . ASN A 1 88 ? -12.382 -0.137 18.124 1.00 91.56 88 ASN A N 1
ATOM 729 C CA . ASN A 1 88 ? -11.206 -0.998 18.267 1.00 91.56 88 ASN A CA 1
ATOM 730 C C . ASN A 1 88 ? -11.011 -1.971 17.095 1.00 91.56 88 ASN A C 1
ATOM 732 O O . ASN A 1 88 ? -9.891 -2.406 16.846 1.00 91.56 88 ASN A O 1
ATOM 736 N N . LYS A 1 89 ? -12.073 -2.302 16.350 1.00 92.75 89 LYS A N 1
ATOM 737 C CA . LYS A 1 89 ? -11.977 -3.136 15.139 1.00 92.75 89 LYS A CA 1
ATOM 738 C C . LYS A 1 89 ? -11.456 -2.365 13.922 1.00 92.75 89 LYS A C 1
ATOM 740 O O . LYS A 1 89 ? -11.033 -2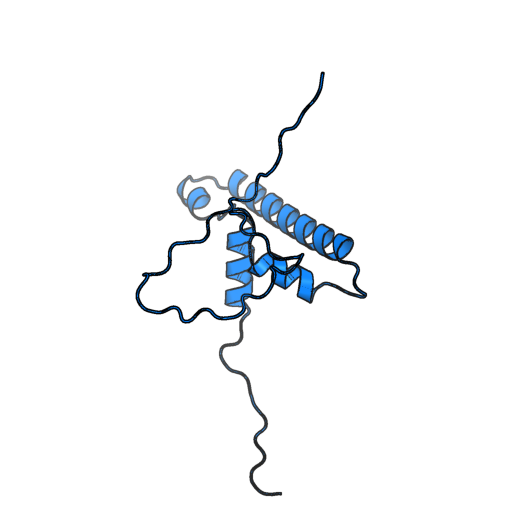.987 12.947 1.00 92.75 89 LYS A O 1
ATOM 745 N N . ILE A 1 90 ? -11.521 -1.032 13.931 1.00 92.69 90 ILE A N 1
ATOM 746 C CA . ILE A 1 90 ? -11.150 -0.208 12.778 1.00 92.69 90 ILE A CA 1
ATOM 747 C C . ILE A 1 90 ? -9.655 0.106 12.819 1.00 92.69 90 ILE A C 1
ATOM 749 O O . ILE A 1 90 ? -9.187 0.945 13.587 1.00 92.69 90 ILE A O 1
ATOM 753 N N . GLU A 1 91 ? -8.910 -0.503 11.900 1.00 93.94 91 GLU A N 1
ATOM 754 C CA . GLU A 1 91 ? -7.497 -0.190 11.696 1.00 93.94 91 GLU A CA 1
ATOM 755 C C . GLU A 1 91 ? -7.320 1.192 11.047 1.00 93.94 91 GLU A C 1
ATOM 757 O O . GLU A 1 91 ? -7.671 1.415 9.881 1.00 93.94 91 GLU A O 1
ATOM 762 N N . LEU A 1 92 ? -6.747 2.128 11.812 1.00 94.06 92 LEU A N 1
ATOM 763 C CA . LEU A 1 92 ? -6.452 3.499 11.375 1.00 94.06 92 LEU A CA 1
ATOM 764 C C . LEU A 1 92 ? -5.096 3.630 10.670 1.00 94.06 92 LEU A C 1
ATOM 766 O O . LEU A 1 92 ? -4.859 4.623 9.977 1.00 94.06 92 LEU A O 1
ATOM 770 N N . ASN A 1 93 ? -4.188 2.668 10.855 1.00 93.56 93 ASN A N 1
ATOM 771 C CA . ASN A 1 93 ? -2.867 2.713 10.240 1.00 93.56 93 ASN A CA 1
ATOM 772 C C . ASN A 1 93 ? -2.956 2.340 8.744 1.00 93.56 93 ASN A C 1
ATOM 774 O O . ASN A 1 93 ? -3.193 1.172 8.419 1.00 93.56 93 ASN A O 1
ATOM 778 N N . PRO A 1 94 ? -2.710 3.284 7.812 1.00 94.69 94 PRO A N 1
ATOM 779 C CA . PRO A 1 94 ? -2.879 3.025 6.384 1.00 94.69 94 PRO A CA 1
ATOM 780 C C . PRO A 1 94 ? -1.878 1.994 5.842 1.00 94.69 94 PRO A C 1
ATOM 782 O O . PRO A 1 94 ? -2.193 1.294 4.881 1.00 94.69 94 PRO A O 1
ATOM 785 N N . PHE A 1 95 ? -0.703 1.847 6.467 1.00 93.56 95 PHE A N 1
ATOM 786 C CA . PHE A 1 95 ? 0.306 0.867 6.055 1.00 93.56 95 PHE A CA 1
ATOM 787 C C . PHE A 1 95 ? -0.161 -0.569 6.304 1.00 93.56 95 PHE A C 1
ATOM 789 O O . PHE A 1 95 ? -0.020 -1.431 5.438 1.00 93.56 95 PHE A O 1
ATOM 796 N N . ILE A 1 96 ? -0.777 -0.823 7.463 1.00 94.38 96 ILE A N 1
ATOM 797 C CA . ILE A 1 96 ? -1.300 -2.149 7.822 1.00 94.38 96 ILE A CA 1
ATOM 798 C C . ILE A 1 96 ? -2.463 -2.519 6.900 1.00 94.38 96 ILE A C 1
ATOM 800 O O . ILE A 1 96 ? -2.510 -3.639 6.386 1.00 94.38 96 ILE A O 1
ATOM 804 N N . VAL A 1 97 ? -3.356 -1.562 6.628 1.00 94.44 97 VAL A N 1
ATOM 805 C CA . VAL A 1 97 ? -4.486 -1.746 5.707 1.00 94.44 97 VAL A CA 1
ATOM 806 C C . VAL A 1 97 ? -3.990 -2.080 4.300 1.00 94.44 97 VAL A C 1
ATOM 808 O O . VAL A 1 97 ? -4.439 -3.064 3.713 1.00 94.44 97 VAL A O 1
ATOM 811 N N . ALA A 1 98 ? -3.020 -1.324 3.776 1.00 93.06 98 ALA A N 1
ATOM 812 C CA . ALA A 1 98 ? -2.439 -1.580 2.460 1.00 93.06 98 ALA A CA 1
ATOM 813 C C . ALA A 1 98 ? -1.750 -2.954 2.389 1.00 93.06 98 ALA A C 1
ATOM 815 O O . ALA A 1 98 ? -1.999 -3.721 1.459 1.00 93.06 98 ALA A O 1
ATOM 816 N N . ASN A 1 99 ? -0.942 -3.305 3.392 1.00 93.88 99 ASN A N 1
ATOM 817 C CA . ASN A 1 99 ? -0.264 -4.601 3.455 1.00 93.88 99 ASN A CA 1
ATOM 818 C C . ASN A 1 99 ? -1.262 -5.762 3.508 1.00 93.88 99 ASN A C 1
ATOM 820 O O . ASN A 1 99 ? -1.097 -6.759 2.806 1.00 93.88 99 ASN A O 1
ATOM 824 N N . THR A 1 100 ? -2.323 -5.620 4.298 1.00 94.75 100 THR A N 1
ATOM 825 C CA . THR A 1 100 ? -3.385 -6.627 4.407 1.00 94.75 100 THR A CA 1
ATOM 826 C C . THR A 1 100 ? -4.134 -6.776 3.088 1.00 94.75 100 THR A C 1
ATOM 828 O O . THR A 1 100 ? -4.302 -7.893 2.605 1.00 94.75 100 THR A O 1
ATOM 831 N N . ALA A 1 101 ? -4.495 -5.664 2.446 1.00 94.25 101 ALA A N 1
ATOM 832 C CA . ALA A 1 101 ? -5.147 -5.675 1.141 1.00 94.25 101 ALA A CA 1
ATOM 833 C C . ALA A 1 101 ? -4.283 -6.371 0.076 1.00 94.25 101 ALA A C 1
ATOM 835 O O . ALA A 1 101 ? -4.771 -7.239 -0.642 1.00 94.25 101 ALA A O 1
ATOM 836 N N . ILE A 1 102 ? -2.981 -6.068 0.020 1.00 92.94 102 ILE A N 1
ATOM 837 C CA . ILE A 1 102 ? -2.051 -6.709 -0.922 1.00 92.94 102 ILE A CA 1
ATOM 838 C C . ILE A 1 102 ? -1.952 -8.217 -0.664 1.00 92.94 102 ILE A C 1
ATOM 840 O O . ILE A 1 102 ? -1.953 -9.002 -1.613 1.00 92.94 102 ILE A O 1
ATOM 844 N N . ARG A 1 103 ? -1.880 -8.644 0.605 1.00 93.38 103 ARG A N 1
ATOM 845 C CA . ARG A 1 103 ? -1.844 -10.073 0.956 1.00 93.38 103 ARG A CA 1
ATOM 846 C C . ARG A 1 103 ? -3.124 -10.788 0.534 1.00 93.38 103 ARG A C 1
ATOM 848 O O . ARG A 1 103 ? -3.028 -11.893 0.012 1.00 93.38 103 ARG A O 1
ATOM 855 N N . ASN A 1 104 ? -4.276 -10.145 0.696 1.00 95.56 104 ASN A N 1
ATOM 856 C CA . ASN A 1 104 ? -5.570 -10.702 0.305 1.00 95.56 104 ASN A CA 1
ATOM 857 C C . ASN A 1 104 ? -5.724 -10.815 -1.220 1.00 95.56 104 ASN A C 1
ATOM 859 O O . ASN A 1 104 ? -6.346 -11.754 -1.703 1.00 95.56 104 ASN A O 1
ATOM 863 N N . CYS A 1 105 ? -5.117 -9.907 -1.987 1.00 94.06 105 CYS A N 1
ATOM 864 C CA . CYS A 1 105 ? -5.125 -9.956 -3.452 1.00 94.06 105 CYS A CA 1
ATOM 865 C C . CYS A 1 105 ? -4.121 -10.959 -4.050 1.00 94.06 105 CYS A C 1
ATOM 867 O O . CYS A 1 105 ? -4.064 -11.118 -5.271 1.00 94.06 105 CYS A O 1
ATOM 869 N N . ARG A 1 106 ? -3.280 -11.609 -3.235 1.00 91.44 106 ARG A N 1
ATOM 870 C CA . ARG A 1 106 ? -2.247 -12.521 -3.734 1.00 91.44 106 ARG A CA 1
ATOM 871 C C . ARG A 1 106 ? -2.880 -13.843 -4.203 1.00 91.44 106 ARG A C 1
ATOM 873 O O . ARG A 1 106 ? -3.525 -14.512 -3.399 1.00 91.44 106 ARG A O 1
ATOM 880 N N . PRO A 1 107 ? -2.639 -14.287 -5.452 1.00 94.81 107 PRO A N 1
ATOM 881 C CA . PRO A 1 107 ? -3.141 -15.574 -5.919 1.00 94.81 107 PRO A CA 1
ATOM 882 C C . PRO A 1 107 ? -2.457 -16.733 -5.181 1.00 94.81 107 PRO A C 1
ATOM 884 O O . PRO A 1 107 ? -1.249 -16.693 -4.926 1.00 94.81 107 PRO A O 1
ATOM 887 N N . LEU A 1 108 ? -3.226 -17.782 -4.871 1.00 94.56 108 LEU A N 1
ATOM 888 C CA . LEU A 1 108 ? -2.717 -18.988 -4.205 1.00 94.56 108 LEU A CA 1
ATOM 889 C C . LEU A 1 108 ? -1.912 -19.883 -5.152 1.00 94.56 108 LEU A C 1
ATOM 891 O O . LEU A 1 108 ? -0.921 -20.483 -4.745 1.00 94.56 108 LEU A O 1
ATOM 895 N N . MET A 1 109 ? -2.319 -19.956 -6.419 1.00 93.94 109 MET A N 1
ATOM 896 C CA . MET A 1 109 ? -1.683 -20.792 -7.432 1.00 93.94 109 MET A CA 1
ATOM 897 C C . MET A 1 109 ? -1.417 -19.984 -8.698 1.00 93.94 109 MET A C 1
ATOM 899 O O . MET A 1 109 ? -2.188 -19.100 -9.069 1.00 93.94 109 MET A O 1
ATOM 903 N N . LYS A 1 110 ? -0.313 -20.312 -9.368 1.00 93.44 110 LYS A N 1
ATOM 904 C CA . LYS A 1 110 ? 0.037 -19.799 -10.690 1.00 93.44 110 LYS A CA 1
ATOM 905 C C . LYS A 1 110 ? 0.110 -20.984 -11.643 1.00 93.44 110 LYS A C 1
ATOM 907 O O . LYS A 1 110 ? 0.819 -21.945 -11.363 1.00 93.44 110 LYS A O 1
ATOM 912 N N . LEU A 1 111 ? -0.588 -20.896 -12.770 1.00 94.06 111 LEU A N 1
ATOM 913 C CA . LEU A 1 111 ? -0.422 -21.855 -13.856 1.00 94.06 111 LEU A CA 1
ATOM 914 C C . LEU A 1 111 ? 0.915 -21.590 -14.556 1.00 94.06 111 LEU A C 1
ATOM 916 O O . LEU A 1 111 ? 1.246 -20.445 -14.876 1.00 94.06 111 LEU A O 1
ATOM 920 N N . GLN A 1 112 ? 1.689 -22.648 -14.776 1.00 92.69 112 GLN A N 1
ATOM 921 C CA . GLN A 1 112 ? 2.912 -22.602 -15.565 1.00 92.69 112 GLN A CA 1
ATOM 922 C C . GLN A 1 112 ? 2.730 -23.516 -16.772 1.00 92.69 112 GLN A C 1
ATOM 924 O O . GLN A 1 112 ? 2.379 -24.683 -16.615 1.00 92.69 112 GLN A O 1
ATOM 929 N N . GLY A 1 113 ? 2.960 -22.978 -17.971 1.00 91.94 113 GLY A N 1
ATOM 930 C CA . GLY A 1 113 ? 3.041 -23.800 -19.171 1.00 91.94 113 GLY A CA 1
ATOM 931 C C . GLY A 1 113 ? 4.235 -24.740 -19.049 1.00 91.94 113 GLY A C 1
ATOM 932 O O . GLY A 1 113 ? 5.356 -24.288 -18.812 1.00 91.94 113 GLY A O 1
ATOM 933 N N . VAL A 1 114 ? 3.987 -26.040 -19.168 1.00 91.56 114 VAL A N 1
ATOM 934 C CA . VAL A 1 114 ? 5.028 -27.066 -19.199 1.00 91.56 114 VAL A CA 1
ATOM 935 C C . VAL A 1 114 ? 4.874 -27.812 -20.514 1.00 91.56 114 VAL A C 1
ATOM 937 O O . VAL A 1 114 ? 3.867 -28.483 -20.721 1.00 91.56 114 VAL A O 1
ATOM 940 N N . THR A 1 115 ? 5.862 -27.696 -21.398 1.00 89.88 115 THR A N 1
ATOM 941 C CA . THR A 1 115 ? 5.899 -28.470 -22.643 1.00 89.88 115 THR A CA 1
ATOM 942 C C . THR A 1 115 ? 6.241 -29.926 -22.320 1.00 89.88 115 THR A C 1
ATOM 944 O O . THR A 1 115 ? 7.213 -30.202 -21.611 1.00 89.88 115 THR A O 1
ATOM 947 N N . ARG A 1 116 ? 5.427 -30.868 -22.804 1.00 85.69 116 ARG A N 1
ATOM 948 C CA . ARG A 1 116 ? 5.624 -32.318 -22.650 1.00 85.69 116 ARG A CA 1
ATOM 949 C C . ARG A 1 116 ? 5.445 -32.970 -24.024 1.00 85.69 116 ARG A C 1
ATOM 951 O O . ARG A 1 116 ? 4.315 -33.101 -24.474 1.00 85.69 116 ARG A O 1
ATOM 958 N N . GLY A 1 117 ? 6.554 -33.374 -24.654 1.00 84.12 117 GLY A N 1
ATOM 959 C CA . GLY A 1 117 ? 6.576 -33.770 -26.074 1.00 84.12 117 GLY A CA 1
ATOM 960 C C . GLY A 1 117 ? 6.502 -32.542 -26.993 1.00 84.12 117 GLY A C 1
ATOM 961 O O . GLY A 1 117 ? 5.922 -31.544 -26.580 1.00 84.12 117 GLY A O 1
ATOM 962 N N . ASN A 1 118 ? 7.180 -32.600 -28.148 1.00 56.34 118 ASN A N 1
ATOM 963 C CA . ASN A 1 118 ? 7.468 -31.460 -29.044 1.00 56.34 118 ASN A CA 1
ATOM 964 C C . ASN A 1 118 ? 6.306 -30.489 -29.279 1.00 56.34 118 ASN A C 1
ATOM 966 O O . ASN A 1 118 ? 5.199 -30.969 -29.607 1.00 56.34 118 ASN A O 1
#

pLDDT: mean 82.22, std 20.07, range [31.62, 97.56]

Secondary structure (DSSP, 8-state):
-----------------TTS-----PPPPPTT----TT--HHHHHHHHHH--TT-HHHHHHHHHHHHHHHHHHHHHHHHH--SHHHHHHS---HHHHHHHHHHHTS-S----------

Solvent-accessible surface area (backbone atoms only — not comparable to full-atom values): 7972 Å² total; per-residue (Å²): 137,92,88,75,98,78,79,95,77,80,78,79,78,78,84,67,77,88,87,76,73,76,96,68,91,80,78,81,81,54,94,88,61,71,100,52,90,90,64,54,70,66,58,56,49,48,33,61,69,67,39,55,93,83,42,55,66,62,28,44,49,55,53,51,53,51,42,47,52,49,30,56,52,41,47,57,50,46,73,66,43,90,47,72,71,58,38,74,70,56,75,62,54,43,67,61,53,50,53,51,51,54,60,71,71,52,75,92,75,78,92,74,95,73,90,78,75,136

Mean predicted aligned error: 11.12 Å

InterPro domains:
  IPR023798 Small ribosomal subunit protein uS7 domain [PF00177] (33-116)
  IPR036823 Small ribosomal subunit protein uS7 domain superfamily [G3DSA:1.10.455.10] (23-118)
  IPR036823 Small ribosomal subunit protein uS7 domain superfamily [SSF47973] (36-117)

Radius of gyration: 22.43 Å; Cα contacts (8 Å, |Δi|>4): 38; chains: 1; bounding box: 58×64×51 Å

Nearest PDB structures (foldseek):
  8any-assembly1_AF  TM=9.230E-01  e=1.641E-04  Homo sapiens
  7pnu-assembly1_F  TM=9.209E-01  e=2.541E-04  Mus musculus
  7nql-assembly1_AG  TM=9.229E-01  e=4.458E-04  Sus scrofa
  6zsb-assembly1_AF  TM=9.024E-01  e=4.745E-04  Homo sapiens
  6vlz-assembly1_AF  TM=8.588E-01  e=4.458E-04  Homo sapiens

Foldseek 3Di:
DDDDPDDPPDDDPDDDDPPDDDPDDDDDDDPLDDPDPVDDPVLSVQLVVQDDPNPSVVSNVVSVVVLVVVLVVLVVVLVVDPDPVVNVVGDNRSVVVVVVVVVVPDDPDDDDDDDDDD